Protein 9J1R (pdb70)

Foldseek 3Di:
DCDDDDDDDDDDDDDDDDDDDDD/DCDDDDDDDDDDDDDDDDDDDDD/DDDDDDDDDDDDDDDDDDDDDPD

Radius of gyration: 21.99 Å; Cα contacts (8 Å, |Δi|>4): 249; chains: 3; bounding box: 69×9×44 Å

Solvent-accessible surface area: 5948 Å² total

Structure (mmCIF, N/CA/C/O backbone):
data_9J1R
#
_entry.id   9J1R
#
_cell.length_a   47.777
_cell.length_b   14.204
_cell.length_c   48.460
_cell.angle_alpha   90.000
_cell.angle_beta   105.826
_cell.angle_gamma   90.000
#
_symmetry.space_group_name_H-M   'P 1 21 1'
#
loop_
_entity.id
_entity.type
_entity.pdbx_description
1 polymer 'Triple-helix region of human collagen type II'
2 non-polymer 'SULFATE ION'
3 water water
#
loop_
_atom_site.group_PDB
_atom_site.id
_atom_site.type_symbol
_atom_site.label_atom_id
_atom_site.label_alt_id
_atom_site.label_comp_id
_atom_site.label_asym_id
_atom_site.label_entity_id
_atom_site.label_seq_id
_atom_site.pdbx_PDB_ins_code
_atom_site.Cartn_x
_atom_site.Cartn_y
_atom_site.Cartn_z
_atom_site.occupancy
_atom_site.B_iso_or_equiv
_atom_site.auth_seq_id
_atom_site.auth_comp_id
_atom_site.auth_asym_id
_atom_site.auth_atom_id
_atom_site.pdbx_PDB_model_num
ATOM 1 N N . GLY A 1 3 ? 54.764 0.828 23.411 1.000 32.255 3 GLY A N 1
ATOM 2 C CA . GLY A 1 3 ? 54.371 -0.212 22.446 1.000 30.338 3 GLY A CA 1
ATOM 3 C C . GLY A 1 3 ? 53.806 0.371 21.145 1.000 28.132 3 GLY A C 1
ATOM 4 O O . GLY A 1 3 ? 53.472 1.549 21.017 1.000 28.431 3 GLY A O 1
ATOM 5 N N . PRO A 1 4 ? 53.612 -0.466 20.128 1.000 27.155 4 PRO A N 1
ATOM 6 C CA . PRO A 1 4 ? 53.022 0.035 18.898 1.000 27.425 4 PRO A CA 1
ATOM 7 C C . PRO A 1 4 ? 51.533 0.308 19.049 1.000 25.633 4 PRO A C 1
ATOM 8 O O . PRO A 1 4 ? 50.899 -0.178 19.987 1.000 22.690 4 PRO A O 1
ATOM 20 N N . GLY A 1 6 ? 47.575 -0.029 18.803 1.000 20.876 6 GLY A N 1
ATOM 21 C CA . GLY A 1 6 ? 46.747 -1.197 18.767 1.000 21.250 6 GLY A CA 1
ATOM 22 C C . GLY A 1 6 ? 46.160 -1.459 17.383 1.000 22.877 6 GLY A C 1
ATOM 23 O O . GLY A 1 6 ? 46.291 -0.666 16.455 1.000 22.556 6 GLY A O 1
ATOM 24 N N . PRO A 1 7 ? 45.417 -2.570 17.262 1.000 24.906 7 PRO A N 1
ATOM 25 C CA . PRO A 1 7 ? 44.824 -2.943 15.996 1.000 27.450 7 PRO A CA 1
ATOM 26 C C . PRO A 1 7 ? 43.648 -2.048 15.639 1.000 24.572 7 PRO A C 1
ATOM 27 O O . PRO A 1 7 ? 43.060 -1.379 16.488 1.000 20.905 7 PRO A O 1
ATOM 39 N N . GLY A 1 9 ? 39.962 -0.730 14.847 1.000 22.322 9 GLY A N 1
ATOM 40 C CA . GLY A 1 9 ? 38.656 -1.016 15.422 1.000 22.341 9 GLY A CA 1
ATOM 41 C C . GLY A 1 9 ? 37.866 -2.020 14.594 1.000 22.707 9 GLY A C 1
ATOM 42 O O . GLY A 1 9 ? 38.166 -2.216 13.412 1.000 22.220 9 GLY A O 1
ATOM 43 N N . LEU A 1 10 ? 36.810 -2.579 15.191 1.000 21.573 10 LEU A N 1
ATOM 44 C CA . LEU A 1 10 ? 35.887 -3.459 14.503 1.000 24.534 10 LEU A CA 1
ATOM 45 C C . LEU A 1 10 ? 35.160 -2.693 13.406 1.000 24.220 10 LEU A C 1
ATOM 46 O O . LEU A 1 10 ? 34.911 -1.488 13.512 1.000 21.082 10 LEU A O 1
ATOM 51 N N . PRO A 1 11 ? 34.748 -3.392 12.329 1.000 26.753 11 PRO A N 1
ATOM 52 C CA . PRO A 1 11 ? 33.904 -2.768 11.333 1.000 27.085 11 PRO A CA 1
ATOM 53 C C . PRO A 1 11 ? 32.606 -2.275 11.958 1.000 24.421 11 PRO A C 1
ATOM 54 O O . PRO A 1 11 ? 32.067 -2.849 12.918 1.000 24.815 11 PRO A O 1
ATOM 58 N N . GLY A 1 12 ? 32.093 -1.189 11.410 1.000 25.227 12 GLY A N 1
ATOM 59 C CA . GLY A 1 12 ? 30.818 -0.675 11.829 1.000 24.596 12 GLY A CA 1
ATOM 60 C C . GLY A 1 12 ? 29.711 -1.702 11.600 1.000 22.860 12 GLY A C 1
ATOM 61 O O . GLY A 1 12 ? 29.726 -2.555 10.707 1.000 22.006 12 GLY A O 1
ATOM 62 N N . GLN A 1 13 ? 28.711 -1.619 12.447 1.000 21.051 13 GLN A N 1
ATOM 63 C CA . GLN A 1 13 ? 27.495 -2.360 12.235 1.000 24.005 13 GLN A CA 1
ATOM 64 C C . GLN A 1 13 ? 26.858 -1.972 10.906 1.000 21.912 13 GLN A C 1
ATOM 65 O O . GLN A 1 13 ? 26.920 -0.828 10.503 1.000 20.618 13 GLN A O 1
ATOM 71 N N . ARG A 1 14 ? 26.250 -2.953 10.242 1.000 21.488 14 ARG A N 1
ATOM 72 C CA . ARG A 1 14 ? 25.476 -2.683 9.046 1.000 22.286 14 ARG A CA 1
ATOM 73 C C . ARG A 1 14 ? 24.314 -1.768 9.375 1.000 19.899 14 ARG A C 1
ATOM 74 O O . ARG A 1 14 ? 23.767 -1.791 10.484 1.000 20.790 14 ARG A O 1
ATOM 82 N N . GLY A 1 15 ? 23.881 -0.999 8.387 1.000 19.299 15 GLY A N 1
ATOM 83 C CA . GLY A 1 15 ? 22.729 -0.140 8.516 1.000 18.604 15 GLY A CA 1
ATOM 84 C C . GLY A 1 15 ? 21.425 -0.906 8.684 1.000 18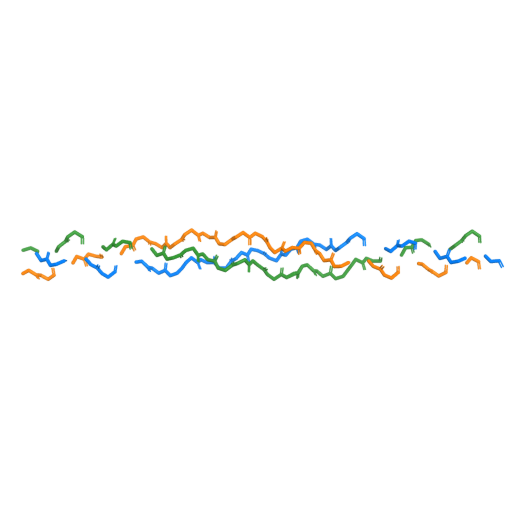.655 15 GLY A C 1
ATOM 85 O O . GLY A 1 15 ? 21.332 -2.103 8.408 1.000 19.127 15 GLY A O 1
ATOM 86 N N . GLU A 1 16 ? 20.424 -0.168 9.176 1.000 20.087 16 GLU A N 1
ATOM 87 C CA . GLU A 1 16 ? 19.076 -0.692 9.241 1.000 21.646 16 GLU A CA 1
ATOM 88 C C . GLU A 1 16 ? 18.487 -0.943 7.864 1.000 19.069 16 GLU A C 1
ATOM 89 O O . GLU A 1 16 ? 18.910 -0.312 6.896 1.000 18.767 16 GLU A O 1
ATOM 95 N N . ARG A 1 17 ? 17.546 -1.891 7.769 1.000 20.303 17 ARG A N 1
ATOM 96 C CA A ARG A 1 17 ? 16.835 -2.134 6.522 0.500 19.933 17 ARG A CA 1
ATOM 97 C CA B ARG A 1 17 ? 16.801 -2.147 6.545 0.500 21.151 17 ARG A CA 1
ATOM 98 C C . ARG A 1 17 ? 16.079 -0.874 6.110 1.000 18.527 17 ARG A C 1
ATOM 99 O O . ARG A 1 17 ? 15.600 -0.065 6.919 1.000 20.095 17 ARG A O 1
ATOM 114 N N . GLY A 1 18 ? 15.975 -0.680 4.804 1.000 17.411 18 GLY A N 1
ATOM 115 C CA . GLY A 1 18 ? 15.243 0.449 4.296 1.000 17.456 18 GLY A CA 1
ATOM 116 C C . GLY A 1 18 ? 13.768 0.353 4.639 1.000 17.907 18 GLY A C 1
ATOM 117 O O . GLY A 1 18 ? 13.249 -0.724 4.936 1.000 18.197 18 GLY A O 1
ATOM 118 N N . PHE A 1 19 ? 13.106 1.491 4.495 1.000 17.272 19 PHE A N 1
ATOM 119 C CA . PHE A 1 19 ? 11.664 1.536 4.662 1.000 18.878 19 PHE A CA 1
ATOM 120 C C . PHE A 1 19 ? 10.959 0.811 3.548 1.000 17.740 19 PHE A C 1
ATOM 121 O O . PHE A 1 19 ? 11.487 0.773 2.406 1.000 18.306 19 PHE A O 1
ATOM 129 N N . PRO A 1 20 ? 9.697 0.393 3.722 1.000 18.775 20 PRO A N 1
ATOM 130 C CA . PRO A 1 20 ? 8.959 -0.227 2.625 1.000 21.025 20 PR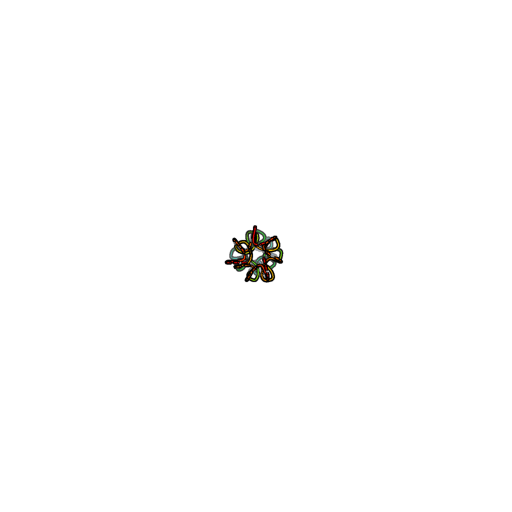O A CA 1
ATOM 131 C C . PRO A 1 20 ? 8.675 0.782 1.525 1.000 22.685 20 PRO A C 1
ATOM 132 O O . PRO A 1 20 ? 8.609 1.983 1.782 1.000 24.094 20 PRO A O 1
ATOM 136 N N . GLY A 1 21 ? 8.561 0.269 0.288 1.000 22.113 21 GLY A N 1
ATOM 137 C CA . GLY A 1 21 ? 8.462 1.162 -0.848 1.000 25.441 21 GLY A CA 1
ATOM 138 C C . GLY A 1 21 ? 7.107 1.853 -0.905 1.000 26.294 21 GLY A C 1
ATOM 139 O O . GLY A 1 21 ? 6.187 1.478 -0.189 1.000 30.376 21 GLY A O 1
ATOM 140 N N . PRO A 1 22 ? 6.964 2.883 -1.769 1.000 27.515 22 PRO A N 1
ATOM 141 C CA . PRO A 1 22 ? 5.682 3.547 -1.941 1.000 30.080 22 PRO A CA 1
ATOM 142 C C . PRO A 1 22 ? 4.638 2.671 -2.630 1.000 29.636 22 PRO A C 1
ATOM 143 O O . PRO A 1 22 ? 4.959 1.670 -3.271 1.000 26.424 22 PRO A O 1
ATOM 155 N N . GLY A 1 24 ? 1.986 1.225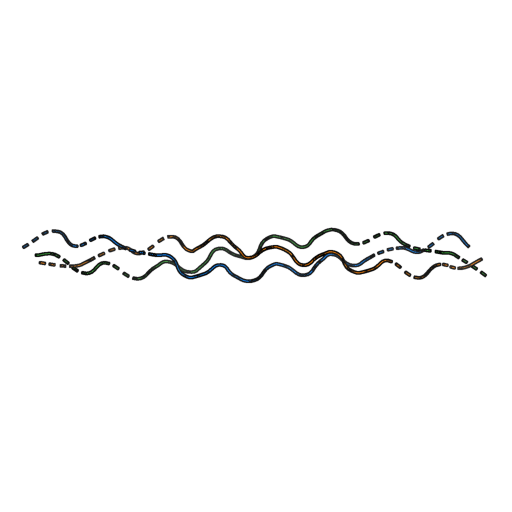 -5.410 1.000 28.934 24 GLY A N 1
ATOM 156 C CA . GLY A 1 24 ? 1.932 1.196 -6.864 1.000 29.407 24 GLY A CA 1
ATOM 157 C C . GLY A 1 24 ? 0.932 2.237 -7.361 1.000 30.779 24 GLY A C 1
ATOM 158 O O . GLY A 1 24 ? 0.201 2.806 -6.572 1.000 32.301 24 GLY A O 1
ATOM 159 N N . PRO A 1 25 ? 0.894 2.548 -8.672 1.000 35.391 25 PRO A N 1
ATOM 160 C CA . PRO A 1 25 ? -0.137 3.426 -9.214 1.000 36.686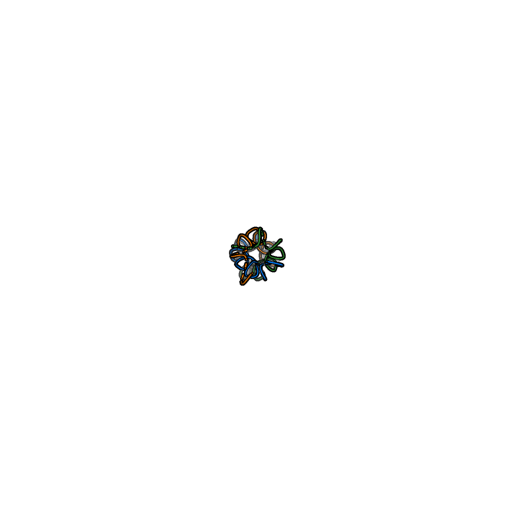 25 PRO A CA 1
ATOM 161 C C . PRO A 1 25 ? -1.532 2.798 -9.155 1.000 38.540 25 PRO A C 1
ATOM 162 O O . PRO A 1 25 ? -1.678 1.590 -8.928 1.000 34.536 25 PRO A O 1
ATOM 174 N N . GLY A 1 27 ? -4.839 1.071 -10.467 1.000 25.931 27 GLY A N 1
ATOM 175 C CA . GLY A 1 27 ? -5.130 0.105 -11.507 1.000 24.725 27 GLY A CA 1
ATOM 176 C C . GLY A 1 27 ? -5.683 0.770 -12.773 1.000 24.596 27 GLY A C 1
ATOM 177 O O . GLY A 1 27 ? -6.090 1.928 -12.818 1.000 26.562 27 GLY A O 1
ATOM 178 N N . PRO A 1 28 ? -5.744 0.009 -13.869 1.000 27.881 28 PRO A N 1
ATOM 179 C CA . PRO A 1 28 ? -6.322 0.544 -15.088 1.000 29.240 28 PRO A CA 1
ATOM 180 C C . PRO A 1 28 ? -7.822 0.749 -14.947 1.000 31.406 28 PRO A C 1
ATOM 181 O O . PRO A 1 28 ? -8.440 0.149 -14.068 1.000 26.617 28 PRO A O 1
ATOM 193 N N . GLY A 1 30 ? -11.873 0.530 -15.446 1.000 38.467 30 GLY A N 1
ATOM 194 C CA . GLY A 1 30 ? -12.812 -0.512 -15.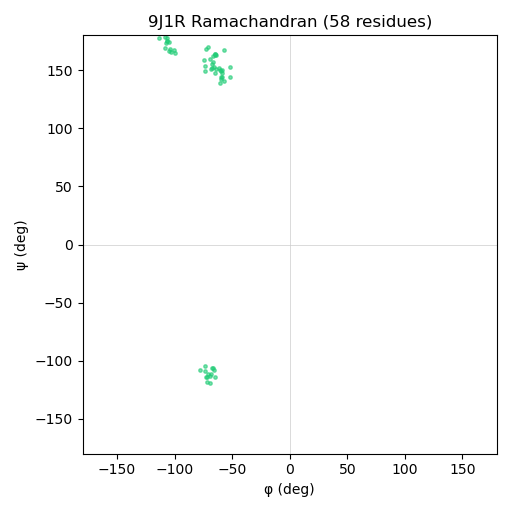815 1.000 41.089 30 GLY A CA 1
ATOM 195 C C . GLY A 1 30 ? -13.610 -0.125 -17.044 1.000 45.433 30 GLY A C 1
ATOM 196 O O . GLY A 1 30 ? -13.580 -0.932 -17.996 1.000 52.580 30 GLY A O 1
ATOM 197 N N . GLY B 1 3 ? 57.149 -2.665 24.220 1.000 45.237 3 GLY B N 1
ATOM 198 C CA . GLY B 1 3 ? 55.829 -2.554 24.878 1.000 40.999 3 GLY B CA 1
ATOM 199 C C . GLY B 1 3 ? 54.768 -3.381 24.151 1.000 36.807 3 GLY B C 1
ATOM 200 O O . GLY B 1 3 ? 54.881 -3.597 22.947 1.000 35.654 3 GLY B O 1
ATOM 201 N N . PRO B 1 4 ? 53.697 -3.877 24.820 1.000 32.654 4 PRO B N 1
ATOM 202 C CA . PRO B 1 4 ? 52.651 -4.595 24.106 1.000 32.912 4 PRO B CA 1
ATOM 203 C C . PRO B 1 4 ? 51.883 -3.661 23.196 1.000 30.159 4 PRO B C 1
ATOM 204 O O . PRO B 1 4 ? 51.933 -2.457 23.419 1.000 31.391 4 PRO B O 1
ATOM 216 N N . GLY B 1 6 ? 48.818 -1.467 21.745 1.000 25.608 6 GLY B N 1
ATOM 217 C CA . GLY B 1 6 ? 47.796 -0.705 22.416 1.0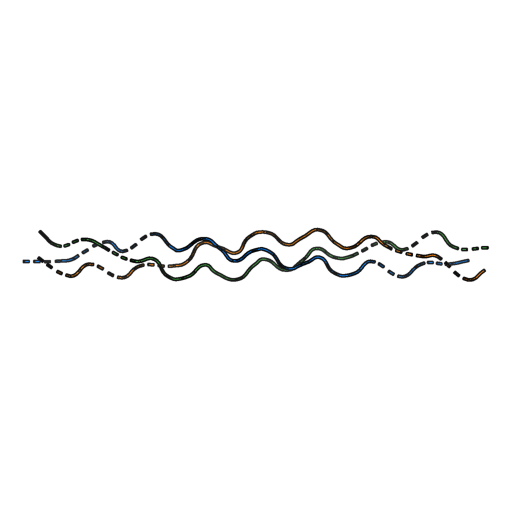00 24.789 6 GLY B CA 1
ATOM 218 C C . GLY B 1 6 ? 46.469 -1.420 22.270 1.000 24.228 6 GLY B C 1
ATOM 219 O O . GLY B 1 6 ? 46.359 -2.471 21.637 1.000 25.908 6 GLY B O 1
ATOM 220 N N . PRO B 1 7 ? 45.401 -0.858 22.857 1.000 25.892 7 PRO B N 1
ATOM 221 C CA . PRO B 1 7 ? 44.093 -1.449 22.686 1.000 28.221 7 PRO B CA 1
ATOM 222 C C . PRO B 1 7 ? 43.554 -1.251 21.280 1.000 24.187 7 PRO B C 1
ATOM 223 O O . PRO B 1 7 ? 44.053 -0.426 20.493 1.000 21.074 7 PRO B O 1
ATOM 235 N N . GLY B 1 9 ? 41.168 -0.050 18.281 1.000 20.631 9 GLY B N 1
ATOM 236 C CA . GLY B 1 9 ? 40.457 1.179 18.024 1.000 19.909 9 GLY B CA 1
ATOM 237 C C . GLY B 1 9 ? 38.960 1.025 18.291 1.000 19.221 9 GLY B C 1
ATOM 238 O O . GLY B 1 9 ? 38.453 -0.053 18.588 1.000 20.840 9 GLY B O 1
ATOM 239 N N . LEU B 1 10 ? 38.279 2.153 18.181 1.000 20.083 10 LEU B N 1
ATOM 240 C CA . LEU B 1 10 ? 36.845 2.211 18.343 1.000 20.733 10 LEU B CA 1
ATOM 241 C C . LEU B 1 10 ? 36.176 1.500 17.197 1.000 19.554 10 LEU B C 1
ATOM 242 O O . LEU B 1 10 ? 36.723 1.504 16.071 1.000 20.335 10 LEU B O 1
ATOM 247 N N . PRO B 1 11 ? 34.987 0.922 17.410 1.000 21.940 11 PRO B N 1
ATOM 248 C CA . PRO B 1 11 ? 34.229 0.379 16.301 1.000 24.181 11 PRO B CA 1
ATOM 249 C C . PRO B 1 11 ? 33.916 1.459 15.291 1.000 22.921 11 PRO B C 1
ATOM 250 O O . PRO B 1 11 ? 33.746 2.616 15.648 1.000 21.785 11 PRO B O 1
ATOM 254 N N . GLY B 1 12 ? 33.822 1.050 14.023 1.000 22.423 12 GLY B N 1
ATOM 255 C CA . GLY B 1 12 ? 33.411 1.978 12.988 1.000 21.970 12 GLY B CA 1
ATOM 256 C C . GLY B 1 12 ? 31.974 2.477 13.175 1.000 21.578 12 GLY B C 1
ATOM 257 O O . GLY B 1 12 ? 31.156 1.942 13.931 1.000 21.645 12 GLY B O 1
ATOM 258 N N . GLN B 1 13 ? 31.702 3.568 12.468 1.000 22.592 13 GLN B N 1
ATOM 259 C CA . GLN B 1 13 ? 30.395 4.176 12.414 1.000 23.098 13 GLN B CA 1
ATOM 260 C C . GLN B 1 13 ? 29.375 3.199 11.851 1.000 24.072 13 GLN B C 1
ATOM 261 O O . GLN B 1 13 ? 29.631 2.506 10.866 1.000 23.899 13 GLN B O 1
ATOM 267 N N . ARG B 1 14 ? 28.186 3.179 12.454 1.000 22.561 14 ARG B N 1
ATOM 268 C CA . ARG B 1 14 ? 27.111 2.360 11.928 1.000 23.735 14 ARG B CA 1
ATOM 269 C C . ARG B 1 14 ? 26.789 2.795 10.490 1.000 21.159 14 ARG B C 1
ATOM 270 O O . ARG B 1 14 ? 26.702 3.981 10.181 1.000 23.525 14 ARG B O 1
ATOM 278 N N . GLY B 1 15 ? 26.484 1.807 9.657 1.000 20.475 15 GLY B N 1
ATOM 279 C CA . GLY B 1 15 ? 26.112 2.056 8.271 1.000 19.928 15 GLY B CA 1
ATOM 280 C C . GLY B 1 15 ? 24.766 2.780 8.190 1.000 20.625 15 GLY B C 1
ATOM 281 O O . GLY B 1 15 ? 23.979 2.798 9.126 1.000 21.635 15 GLY B O 1
ATOM 282 N N . GLU B 1 16 ? 24.544 3.498 7.110 1.000 19.174 16 GLU B N 1
ATOM 283 C CA . GLU B 1 16 ? 23.292 4.173 6.883 1.000 19.134 16 GLU B CA 1
ATOM 284 C C . GLU B 1 16 ? 22.196 3.197 6.491 1.000 16.998 16 GLU B C 1
ATOM 285 O O . GLU B 1 16 ? 22.427 2.059 6.077 1.000 17.011 16 GLU B O 1
ATOM 291 N N . ARG B 1 17 ? 20.973 3.684 6.704 1.000 17.865 17 ARG B N 1
ATOM 292 C CA . ARG B 1 17 ? 19.766 2.933 6.423 1.000 17.888 17 ARG B CA 1
ATOM 293 C C . ARG B 1 17 ? 19.737 2.552 4.946 1.000 16.246 17 ARG B C 1
ATOM 294 O O . ARG B 1 17 ? 20.110 3.379 4.100 1.000 17.395 17 ARG B O 1
ATOM 302 N N . GLY B 1 18 ? 19.219 1.356 4.647 1.000 15.646 18 GLY B N 1
ATOM 303 C CA . GLY B 1 18 ? 19.098 0.911 3.248 1.000 15.933 18 GLY B CA 1
ATOM 304 C C . GLY B 1 18 ? 18.124 1.787 2.469 1.000 16.835 18 GLY B C 1
ATOM 305 O O . GLY B 1 18 ? 17.357 2.606 2.965 1.000 17.501 18 GLY B O 1
ATOM 306 N N . PHE B 1 19 ? 18.241 1.670 1.143 1.000 17.052 19 PHE B N 1
ATOM 307 C CA . PHE B 1 19 ? 17.360 2.434 0.302 1.000 18.288 19 PHE B CA 1
ATOM 308 C C . PHE B 1 19 ? 15.911 2.006 0.457 1.000 16.096 19 PHE B C 1
ATOM 309 O O . PHE B 1 19 ? 15.640 0.832 0.688 1.000 17.969 19 PHE B O 1
ATOM 317 N N . PRO B 1 20 ? 14.936 2.919 0.323 1.000 17.863 20 PRO B N 1
ATOM 318 C CA . PRO B 1 20 ? 13.541 2.523 0.344 1.000 19.206 20 PRO B CA 1
ATOM 319 C C . PRO B 1 20 ? 13.245 1.402 -0.641 1.000 18.170 20 PRO B C 1
ATOM 320 O O . PRO B 1 20 ? 13.869 1.350 -1.701 1.000 18.219 20 PRO B O 1
ATOM 324 N N . GLY B 1 21 ? 12.236 0.603 -0.342 1.000 19.269 21 GLY B N 1
ATOM 325 C CA . GLY B 1 21 ? 11.834 -0.505 -1.175 1.000 19.413 21 GLY B CA 1
ATOM 326 C C . GLY B 1 21 ? 11.305 -0.024 -2.525 1.000 19.487 21 GLY B C 1
ATOM 327 O O . GLY B 1 21 ? 10.946 1.128 -2.692 1.000 20.386 21 GLY B O 1
ATOM 328 N N . PRO B 1 22 ? 11.211 -0.932 -3.502 1.000 21.055 22 PRO B N 1
ATOM 329 C CA . PRO B 1 22 ? 10.664 -0.553 -4.795 1.000 22.040 22 PRO B CA 1
ATOM 330 C C . PRO B 1 22 ? 9.191 -0.206 -4.727 1.000 24.320 22 PRO B C 1
ATOM 331 O O . PRO B 1 22 ? 8.488 -0.646 -3.819 1.000 22.380 22 PRO B O 1
ATOM 343 N N . GLY B 1 24 ? 5.287 -0.509 -5.152 1.000 23.871 24 GLY B N 1
ATOM 344 C CA . GLY B 1 24 ? 4.372 -1.624 -5.253 1.000 26.172 24 GLY B CA 1
ATOM 345 C C . GLY B 1 24 ? 3.814 -1.790 -6.662 1.000 30.413 24 GLY B C 1
ATOM 346 O O . GLY B 1 24 ? 3.915 -0.911 -7.525 1.000 29.065 24 GLY B O 1
ATOM 347 N N . PRO B 1 25 ? 3.132 -2.927 -6.913 1.000 37.255 25 PRO B N 1
ATOM 348 C CA . PRO B 1 25 ? 2.549 -3.152 -8.218 1.000 38.478 25 PRO B CA 1
ATOM 349 C C . PRO B 1 25 ? 1.352 -2.241 -8.479 1.000 33.821 25 PRO B C 1
ATOM 350 O O . PRO B 1 25 ? 0.789 -1.617 -7.584 1.000 26.550 25 PRO B O 1
ATOM 362 N N . GLY B 1 27 ? -2.480 -1.169 -9.074 1.000 23.675 27 GLY B N 1
ATOM 363 C CA . GLY B 1 27 ? -3.672 -1.702 -8.425 1.000 24.472 27 GLY B CA 1
ATOM 364 C C . GLY B 1 27 ? -4.477 -2.578 -9.389 1.000 24.009 27 GLY B C 1
ATOM 365 O O . GLY B 1 27 ? -4.188 -2.704 -10.589 1.000 24.521 27 GLY B O 1
ATOM 366 N N . PRO B 1 28 ? -5.519 -3.237 -8.890 1.000 26.201 28 PRO B N 1
ATOM 367 C CA . PRO B 1 28 ? -6.416 -4.023 -9.720 1.000 27.354 28 PRO B CA 1
ATOM 368 C C . PRO B 1 28 ? -7.178 -3.167 -10.714 1.000 25.144 28 PRO B C 1
ATOM 369 O O . PRO B 1 28 ? -7.385 -1.985 -10.490 1.000 23.408 28 PRO B O 1
ATOM 381 N N . GLY B 1 30 ? -10.268 -1.378 -12.480 1.000 26.668 30 GLY B N 1
ATOM 382 C CA . GLY B 1 30 ? -11.541 -0.845 -12.013 1.000 29.609 30 GLY B CA 1
ATOM 383 C C . GLY B 1 30 ? -12.742 -1.608 -12.563 1.000 31.655 30 GLY B C 1
ATOM 384 O O . GLY B 1 30 ? -12.537 -2.686 -13.193 1.000 34.174 30 GLY B O 1
ATOM 385 N N . PRO C 1 1 ? 55.394 -0.013 28.243 1.000 36.968 1 PRO C N 1
ATOM 386 C CA . PRO C 1 1 ? 53.912 0.080 28.439 1.000 37.032 1 PRO C CA 1
ATOM 387 C C . PRO C 1 1 ? 53.166 -0.257 27.150 1.000 32.414 1 PRO C C 1
ATOM 388 O O . PRO C 1 1 ? 53.740 -0.296 26.050 1.000 32.915 1 PRO C O 1
ATOM 400 N N . GLY C 1 3 ? 50.952 0.416 23.842 1.000 26.347 3 GLY C N 1
ATOM 401 C CA . GLY C 1 3 ? 50.868 1.516 22.895 1.000 26.029 3 GLY C CA 1
ATOM 402 C C . GLY C 1 3 ? 49.525 2.257 22.932 1.000 24.993 3 GLY C C 1
ATOM 403 O O . GLY C 1 3 ? 48.612 1.938 23.715 1.000 25.840 3 GLY C O 1
ATOM 404 N N . PRO C 1 4 ? 49.400 3.324 22.112 1.000 24.525 4 PRO C N 1
ATOM 405 C CA . PRO C 1 4 ? 48.143 4.037 21.947 1.000 24.242 4 PRO C CA 1
ATOM 406 C C . PRO C 1 4 ? 47.057 3.186 21.283 1.000 23.188 4 PRO C C 1
ATOM 407 O O . PRO C 1 4 ? 47.311 2.117 20.739 1.000 22.420 4 PRO C O 1
ATOM 419 N N . GLY C 1 6 ? 44.432 1.712 18.569 1.000 19.997 6 GLY C N 1
ATOM 420 C CA . GLY C 1 6 ? 44.448 1.635 17.117 1.000 19.361 6 GLY C CA 1
ATOM 421 C C . GLY C 1 6 ? 43.468 2.647 16.526 1.000 20.262 6 GLY C C 1
ATOM 422 O O . GLY C 1 6 ? 42.702 3.326 17.211 1.000 20.604 6 GLY C O 1
ATOM 423 N N . PRO C 1 7 ? 43.445 2.766 15.192 1.000 22.238 7 PRO C N 1
ATOM 424 C CA . PRO C 1 7 ? 42.526 3.660 14.532 1.000 21.888 7 PRO C CA 1
ATOM 425 C C . PRO C 1 7 ? 41.106 3.143 14.585 1.000 21.175 7 PRO C C 1
ATOM 426 O O . PRO C 1 7 ? 40.889 1.948 14.745 1.000 22.743 7 PRO C O 1
ATOM 438 N N . GLY C 1 9 ? 37.572 1.702 13.445 1.000 22.092 9 GLY C N 1
ATOM 439 C CA . GLY C 1 9 ? 37.140 0.778 12.418 1.000 21.259 9 GLY C CA 1
ATOM 440 C C . GLY C 1 9 ? 36.482 1.462 11.220 1.000 19.567 9 GLY C C 1
ATOM 441 O O . GLY C 1 9 ? 36.104 2.611 11.243 1.000 21.293 9 GLY C O 1
ATOM 442 N N . LEU C 1 10 ? 36.330 0.683 10.161 1.000 21.764 10 LEU C N 1
ATOM 443 C CA . LEU C 1 10 ? 35.734 1.212 8.959 1.000 20.808 10 LEU C CA 1
ATOM 444 C C . LEU C 1 10 ? 34.239 1.377 9.181 1.000 19.797 10 LEU C C 1
ATOM 445 O O . LEU C 1 10 ? 33.620 0.623 9.964 1.000 20.804 10 LEU C O 1
ATOM 450 N N . PRO C 1 11 ? 33.594 2.312 8.455 1.000 20.961 11 PRO C N 1
ATOM 451 C CA . PRO C 1 11 ? 32.151 2.422 8.503 1.000 20.043 11 PRO C CA 1
ATOM 452 C C . PRO C 1 11 ? 31.434 1.147 8.084 1.000 20.950 11 PRO C C 1
ATOM 453 O O . PRO C 1 11 ? 31.882 0.380 7.229 1.000 21.490 11 PRO C O 1
ATOM 457 N N . GLY C 1 12 ? 30.258 0.959 8.669 1.000 20.411 12 GLY C N 1
ATOM 458 C CA . GLY C 1 12 ? 29.405 -0.142 8.307 1.000 20.098 12 GLY C CA 1
ATOM 459 C C . GLY C 1 12 ? 28.873 -0.028 6.875 1.000 18.354 12 GLY C C 1
ATOM 460 O O . GLY C 1 12 ? 28.651 1.070 6.385 1.000 21.023 12 GLY C O 1
ATOM 461 N N . GLN C 1 13 ? 28.508 -1.191 6.359 1.000 18.658 13 GLN C N 1
ATOM 462 C CA A GLN C 1 13 ? 27.803 -1.337 5.089 0.500 18.328 13 GLN C CA 1
ATOM 463 C CA B GLN C 1 13 ? 27.821 -1.296 5.082 0.500 19.173 13 GLN C CA 1
ATOM 464 C C . GLN C 1 13 ? 26.429 -0.663 5.166 1.000 18.209 13 GLN C C 1
ATOM 465 O O . GLN C 1 13 ? 25.771 -0.687 6.200 1.000 17.800 13 GLN C O 1
ATOM 476 N N . ARG C 1 14 ? 25.971 -0.056 4.078 1.000 16.741 14 ARG C N 1
ATOM 477 C CA . ARG C 1 14 ? 24.586 0.376 3.988 1.000 15.700 14 ARG C CA 1
ATOM 478 C C . ARG C 1 14 ? 23.620 -0.788 4.195 1.000 16.303 14 ARG C C 1
ATOM 479 O O . ARG C 1 14 ? 23.895 -1.903 3.826 1.000 17.853 14 ARG C O 1
ATOM 487 N N . GLY C 1 15 ? 22.503 -0.527 4.914 1.000 16.055 15 GLY C N 1
ATOM 488 C CA . GLY C 1 15 ? 21.474 -1.524 5.098 1.000 16.059 15 GLY C CA 1
ATOM 489 C C . GLY C 1 15 ? 20.878 -2.099 3.818 1.000 16.285 15 GLY C C 1
ATOM 490 O O . GLY C 1 15 ? 21.021 -1.529 2.723 1.000 16.360 15 GLY C O 1
ATOM 491 N N . GLU C 1 16 ? 20.131 -3.193 3.978 1.000 17.449 16 GLU C N 1
ATOM 492 C CA . GLU C 1 16 ? 19.433 -3.860 2.896 1.000 17.943 16 GLU C CA 1
ATOM 493 C C . GLU C 1 16 ? 18.285 -3.012 2.363 1.000 17.025 16 GLU C C 1
ATOM 494 O O . GLU C 1 16 ? 17.719 -2.193 3.067 1.000 17.948 16 GLU C O 1
ATOM 500 N N A ARG C 1 17 ? 17.965 -3.183 1.061 0.500 16.778 17 ARG C N 1
ATOM 501 N N B ARG C 1 17 ? 17.982 -3.201 1.092 0.500 17.780 17 ARG C N 1
ATOM 502 C CA A ARG C 1 17 ? 16.832 -2.538 0.419 0.500 15.764 17 ARG C CA 1
ATOM 503 C CA B ARG C 1 17 ? 16.895 -2.474 0.514 0.500 16.829 17 ARG C CA 1
ATOM 504 C C A ARG C 1 17 ? 15.546 -2.849 1.183 0.500 16.826 17 ARG C C 1
ATOM 505 C C B ARG C 1 17 ? 15.588 -2.821 1.229 0.500 17.533 17 ARG C C 1
ATOM 506 O O A ARG C 1 17 ? 15.332 -3.975 1.664 0.500 17.503 17 ARG C O 1
ATOM 507 O O B ARG C 1 17 ? 15.419 -3.935 1.752 0.500 18.475 17 ARG C O 1
ATOM 522 N N . GLY C 1 18 ? 14.716 -1.818 1.304 1.000 17.049 18 GLY C N 1
ATOM 523 C CA . GLY C 1 18 ? 13.379 -1.998 1.837 1.000 17.365 18 GLY C CA 1
ATOM 524 C C . GLY C 1 18 ? 12.543 -3.000 1.055 1.000 17.336 18 GLY C C 1
ATOM 525 O O . GLY C 1 18 ? 12.827 -3.348 -0.096 1.000 18.814 18 GLY C O 1
ATOM 526 N N . PHE C 1 19 ? 11.483 -3.481 1.679 1.000 20.346 19 PHE C N 1
ATOM 527 C CA . PHE C 1 19 ? 10.577 -4.423 1.063 1.000 22.100 19 PHE C CA 1
ATOM 528 C C . PHE C 1 19 ? 9.729 -3.681 0.024 1.000 21.656 19 PHE C C 1
ATOM 529 O O . PHE C 1 19 ? 9.483 -2.467 0.089 1.000 20.450 19 PHE C O 1
ATOM 537 N N . PRO C 1 20 ? 9.317 -4.385 -1.061 1.000 26.186 20 PRO C N 1
ATOM 538 C CA . PRO C 1 20 ? 8.429 -3.789 -2.052 1.000 26.218 20 PRO C CA 1
ATOM 539 C C . PRO C 1 20 ? 7.169 -3.174 -1.453 1.000 28.189 20 PRO C C 1
ATOM 540 O O . PRO C 1 20 ? 6.640 -3.685 -0.461 1.000 28.417 20 PRO C O 1
ATOM 544 N N . GLY C 1 21 ? 6.728 -2.055 -2.047 1.000 29.189 21 GLY C N 1
ATOM 545 C CA . GLY C 1 21 ? 5.557 -1.340 -1.577 1.000 31.720 21 GLY C CA 1
ATOM 546 C C . GLY C 1 21 ? 4.288 -2.122 -1.86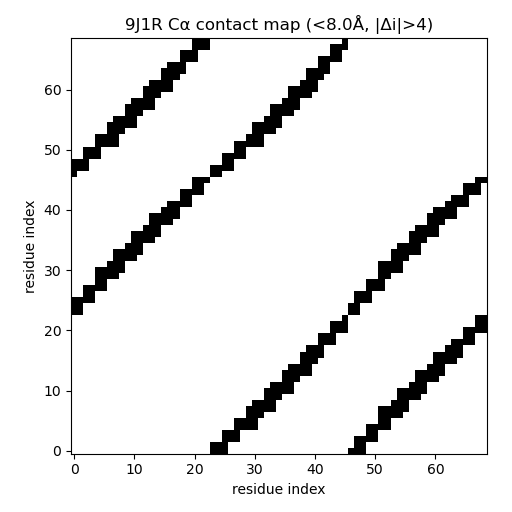9 1.000 32.017 21 GLY C C 1
ATOM 547 O O . GLY C 1 21 ? 4.312 -3.123 -2.575 1.000 33.701 21 GLY C O 1
ATOM 548 N N . PRO C 1 22 ? 3.140 -1.694 -1.308 1.000 34.402 22 PRO C N 1
ATOM 549 C CA . PRO C 1 22 ? 1.886 -2.374 -1.564 1.000 36.317 22 PRO C CA 1
ATOM 550 C C . PRO C 1 22 ? 1.276 -2.032 -2.921 1.000 33.008 22 PRO C C 1
ATOM 551 O O . PRO C 1 22 ? 1.688 -1.096 -3.610 1.000 26.970 22 PRO C O 1
ATOM 563 N N . GLY C 1 24 ? -1.207 -0.452 -5.710 1.000 26.514 24 GLY C N 1
ATOM 564 C CA . GLY C 1 24 ? -1.929 0.792 -5.821 1.000 25.578 24 GLY C CA 1
ATOM 565 C C . GLY C 1 24 ? -3.418 0.553 -5.594 1.000 25.653 24 GLY C C 1
ATOM 566 O O . GLY C 1 24 ? -3.876 -0.585 -5.467 1.000 24.110 24 GLY C O 1
ATOM 567 N N . PRO C 1 25 ? -4.225 1.627 -5.568 1.000 28.920 25 PRO C N 1
ATOM 568 C CA . PRO C 1 25 ? -5.650 1.445 -5.390 1.000 29.839 25 PRO C CA 1
ATOM 569 C C . PRO C 1 25 ? -6.287 0.887 -6.651 1.000 25.272 25 PRO C C 1
ATOM 570 O O . PRO C 1 25 ? -5.719 0.940 -7.742 1.000 25.328 25 PRO C O 1
ATOM 582 N N . GLY C 1 27 ? -8.420 0.659 -9.965 1.000 27.309 27 GLY C N 1
ATOM 583 C CA . GLY C 1 27 ? -8.702 1.636 -10.994 1.000 28.043 27 GLY C CA 1
ATOM 584 C C . GLY C 1 27 ? -10.113 2.209 -10.877 1.000 29.963 27 GLY C C 1
ATOM 585 O O . GLY C 1 27 ? -10.988 1.668 -10.182 1.000 32.185 27 GLY C O 1
ATOM 586 N N . PR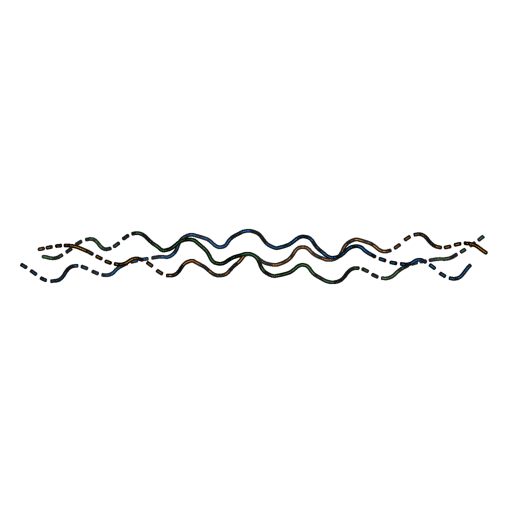O C 1 28 ? -10.397 3.323 -11.588 1.000 37.043 28 PRO C N 1
ATOM 587 C CA . PRO C 1 28 ? -11.744 3.899 -11.613 1.000 40.926 28 PRO C CA 1
ATOM 588 C C . PRO C 1 28 ? -12.715 3.071 -12.446 1.000 41.108 28 PRO C C 1
ATOM 589 O O . PRO C 1 28 ? -12.253 2.249 -13.238 1.000 33.339 28 PRO C O 1
#

B-factor: mean 28.82, std 8.86, range [15.18, 64.69]

Sequence (69 aa):
GPGPGLPGQRGERRGFPGPGPGPGGPGPGLPGQRGERGFPGPGPGPGPGPGPGLPGQQRGERRGFPGPGPGP

Secondary structure (DSSP, 8-state):
-----PPPPPPPPPPPP------/-----PPPPPPPPPPPP------/------PPPPPPPPPPPP-----